Protein AF-U2YCM5-F1 (afdb_monomer_lite)

InterPro domains:
  IPR002739 RNA-binding protein PAB1135-like [PTHR39652] (7-78)
  IPR022803 Large ribosomal subunit protein uL5 domain superfamily [G3DSA:3.30.1440.10] (2-80)
  IPR022803 Large ribosomal subunit protein uL5 domain superfamily [SSF55282] (8-78)

Organism: NCBI:txid1261545

Secondary structure (DSSP, 8-state):
--------EEEEEE--TTS-HHHHHHHHHHH-TT-EEEE-SSEEEEEES--HHHHHHHHHTT-HHHHHHHHHHT--TT-PPP-

Structure (mmCIF, N/CA/C/O backbone):
data_AF-U2YCM5-F1
#
_entry.id   AF-U2YCM5-F1
#
loop_
_atom_site.group_PDB
_atom_site.id
_atom_site.type_symbol
_atom_site.label_atom_id
_atom_site.label_alt_id
_atom_site.label_comp_id
_atom_site.label_asym_id
_atom_site.label_entity_id
_atom_site.label_seq_id
_atom_site.pdbx_PDB_ins_code
_atom_site.Cartn_x
_atom_site.Cartn_y
_atom_site.Cartn_z
_atom_site.occupancy
_atom_site.B_iso_or_equiv
_atom_site.auth_seq_id
_atom_site.auth_comp_id
_atom_site.auth_asym_id
_atom_site.auth_atom_id
_atom_site.pdbx_PDB_model_num
ATOM 1 N N . MET A 1 1 ? -16.062 26.269 7.573 1.00 39.62 1 MET A N 1
ATOM 2 C CA . MET A 1 1 ? -14.794 26.196 6.823 1.00 39.62 1 MET A CA 1
ATOM 3 C C . MET A 1 1 ? -14.283 24.784 7.004 1.00 39.62 1 MET A C 1
ATOM 5 O O . MET A 1 1 ? -13.876 24.460 8.109 1.00 39.62 1 MET A O 1
ATOM 9 N N . SER A 1 2 ? -14.449 23.920 6.003 1.00 45.56 2 SER A N 1
ATOM 10 C CA . SER A 1 2 ? -13.883 22.572 6.069 1.00 45.56 2 SER A CA 1
ATOM 11 C C . SER A 1 2 ? -12.507 22.666 5.438 1.00 45.56 2 SER A C 1
ATOM 13 O O . SER A 1 2 ? -12.406 22.897 4.236 1.00 45.56 2 SER A O 1
ATOM 15 N N . THR A 1 3 ? -11.458 22.609 6.249 1.00 47.88 3 THR A N 1
ATOM 16 C CA . THR A 1 3 ? -10.093 22.443 5.756 1.00 47.88 3 THR A CA 1
ATOM 17 C C . THR A 1 3 ? -10.077 21.110 5.019 1.00 47.88 3 THR A C 1
ATOM 19 O O . THR A 1 3 ? -10.290 20.065 5.633 1.00 47.88 3 THR A O 1
ATOM 22 N N . VAL A 1 4 ? -9.948 21.139 3.693 1.00 58.97 4 VAL A N 1
ATOM 23 C CA . VAL A 1 4 ? -9.723 19.919 2.920 1.00 58.97 4 VAL A CA 1
ATOM 24 C C . VAL A 1 4 ? -8.295 19.512 3.250 1.00 58.97 4 VAL A C 1
ATOM 26 O O . VAL A 1 4 ? -7.348 20.140 2.787 1.00 58.97 4 VAL A O 1
ATOM 29 N N . TYR A 1 5 ? -8.142 18.545 4.151 1.00 59.31 5 TYR A N 1
ATOM 30 C CA . TYR A 1 5 ? -6.858 17.899 4.368 1.00 59.31 5 TYR A CA 1
ATOM 31 C C . TYR A 1 5 ? -6.565 17.090 3.106 1.00 59.31 5 TYR A C 1
ATOM 33 O O . TYR A 1 5 ? -7.156 16.032 2.907 1.00 59.31 5 TYR A O 1
ATOM 41 N N . SER A 1 6 ? -5.725 17.641 2.233 1.00 69.25 6 SER A N 1
ATOM 42 C CA . SER A 1 6 ? -5.119 16.889 1.139 1.00 69.25 6 SER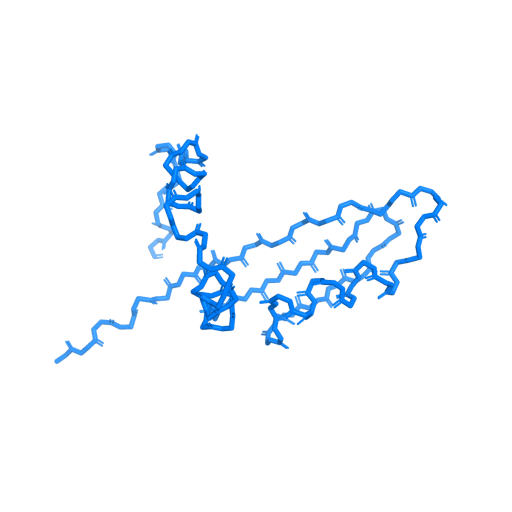 A CA 1
ATOM 43 C C . SER A 1 6 ? -3.902 16.168 1.700 1.00 69.25 6 SER A C 1
ATOM 45 O O . SER A 1 6 ? -3.123 16.764 2.444 1.00 69.25 6 SER A O 1
ATOM 47 N N . VAL A 1 7 ? -3.773 14.882 1.396 1.00 84.62 7 VAL A N 1
ATOM 48 C CA . VAL A 1 7 ? -2.585 14.088 1.706 1.00 84.62 7 VAL A CA 1
ATOM 49 C C . VAL A 1 7 ? -2.034 13.619 0.377 1.00 84.62 7 VAL A C 1
ATOM 51 O O . VAL A 1 7 ? -2.777 13.030 -0.402 1.00 84.62 7 VAL A O 1
ATOM 54 N N . ASP A 1 8 ? -0.752 13.861 0.146 1.00 90.62 8 ASP A N 1
ATOM 55 C CA . ASP A 1 8 ? -0.060 13.326 -1.018 1.00 90.62 8 ASP A CA 1
ATOM 56 C C . ASP A 1 8 ? 0.387 11.902 -0.691 1.00 90.62 8 ASP A C 1
ATOM 58 O O . ASP A 1 8 ? 1.119 11.666 0.275 1.00 90.62 8 ASP A O 1
ATOM 62 N N . VAL A 1 9 ? -0.100 10.939 -1.467 1.00 93.56 9 VAL A N 1
ATOM 63 C CA . VAL A 1 9 ? 0.220 9.523 -1.294 1.00 93.56 9 VAL A CA 1
ATOM 64 C C . VAL A 1 9 ? 1.084 9.084 -2.457 1.00 93.56 9 VAL A C 1
ATOM 66 O O . VAL A 1 9 ? 0.681 9.196 -3.612 1.00 93.56 9 VAL A O 1
ATOM 69 N N . GLU A 1 10 ? 2.250 8.536 -2.138 1.00 95.50 10 GLU A N 1
ATOM 70 C CA . GLU A 1 10 ? 3.130 7.889 -3.101 1.00 95.50 10 GLU A CA 1
ATOM 71 C C . GLU A 1 10 ? 3.135 6.378 -2.853 1.00 95.50 10 GLU A C 1
ATOM 73 O O . GLU A 1 10 ? 3.355 5.913 -1.732 1.00 95.50 10 GLU A O 1
ATOM 78 N N . ILE A 1 11 ? 2.901 5.602 -3.909 1.00 96.25 11 ILE A N 1
ATOM 79 C CA . ILE A 1 11 ? 2.956 4.144 -3.896 1.00 96.25 11 ILE A CA 1
ATOM 80 C C . ILE A 1 11 ? 4.124 3.696 -4.768 1.00 96.25 11 ILE A C 1
ATOM 82 O O . ILE A 1 11 ? 4.235 4.081 -5.931 1.00 96.25 11 ILE A O 1
ATOM 86 N N . ARG A 1 12 ? 4.972 2.820 -4.222 1.00 96.94 12 ARG A N 1
ATOM 87 C CA . ARG A 1 12 ? 6.010 2.111 -4.976 1.00 96.94 12 ARG A CA 1
ATOM 88 C C . ARG A 1 12 ? 5.905 0.618 -4.727 1.00 96.94 12 ARG A C 1
ATOM 90 O O . ARG A 1 12 ? 6.016 0.171 -3.587 1.00 96.94 12 ARG A O 1
ATOM 97 N N . ALA A 1 13 ? 5.742 -0.148 -5.797 1.00 97.38 13 ALA A N 1
ATOM 98 C CA . ALA A 1 13 ? 5.727 -1.602 -5.758 1.00 97.38 13 ALA A CA 1
ATOM 99 C C . ALA A 1 13 ? 6.789 -2.149 -6.725 1.00 97.38 13 ALA A C 1
ATOM 101 O O . ALA A 1 13 ? 6.648 -1.957 -7.934 1.00 97.38 13 ALA A O 1
ATOM 102 N N . PRO A 1 14 ? 7.861 -2.804 -6.243 1.00 97.25 14 PRO A N 1
ATOM 103 C CA . PRO A 1 14 ? 8.841 -3.418 -7.132 1.00 97.25 14 PRO A CA 1
ATOM 104 C C . PRO A 1 14 ? 8.205 -4.577 -7.910 1.00 97.25 14 PRO A C 1
ATOM 106 O O . PRO A 1 14 ? 7.398 -5.319 -7.356 1.00 97.25 14 PRO A O 1
ATOM 109 N N . VAL A 1 15 ? 8.601 -4.746 -9.171 1.00 97.00 15 VAL A N 1
ATOM 110 C CA . VAL A 1 15 ? 8.208 -5.875 -10.021 1.00 97.00 15 VAL A CA 1
ATOM 111 C C . VAL A 1 15 ? 9.392 -6.829 -10.121 1.00 97.00 15 VAL A C 1
ATOM 113 O O . VAL A 1 15 ? 10.426 -6.513 -10.709 1.00 97.00 15 VAL A O 1
ATOM 116 N N . GLN A 1 16 ? 9.256 -8.003 -9.517 1.00 95.88 16 GLN A N 1
ATOM 117 C CA . GLN A 1 16 ? 10.277 -9.042 -9.541 1.00 95.88 16 GLN A CA 1
ATOM 118 C C . GLN A 1 16 ? 10.349 -9.730 -10.916 1.00 95.88 16 GLN A C 1
ATOM 120 O O . GLN A 1 16 ? 9.364 -9.745 -11.655 1.00 95.88 16 GLN A O 1
ATOM 125 N N . PRO A 1 17 ? 11.472 -10.394 -11.261 1.00 94.44 17 PRO A N 1
ATOM 126 C CA . PRO A 1 17 ? 11.682 -10.957 -12.603 1.00 94.44 17 PRO A CA 1
ATOM 127 C C . PRO A 1 17 ? 10.641 -11.985 -13.065 1.00 94.44 17 PRO A C 1
ATOM 129 O O . PRO A 1 17 ? 10.482 -12.218 -14.260 1.00 94.44 17 PRO A O 1
ATOM 132 N N . THR A 1 18 ? 9.969 -12.647 -12.124 1.00 95.75 18 THR A N 1
ATOM 133 C CA . THR A 1 18 ? 8.935 -13.656 -12.396 1.00 95.75 18 THR A CA 1
ATOM 134 C C . THR A 1 18 ? 7.515 -13.104 -12.292 1.00 95.75 18 THR A C 1
ATOM 136 O O . THR A 1 18 ? 6.557 -13.847 -12.500 1.00 95.75 18 THR A O 1
ATOM 139 N N . GLU A 1 19 ? 7.359 -11.837 -11.913 1.00 95.69 19 GLU A N 1
ATOM 140 C CA . GLU A 1 19 ? 6.060 -11.187 -11.797 1.00 95.69 19 GLU A CA 1
ATOM 141 C C . GLU A 1 19 ? 5.613 -10.620 -13.142 1.00 95.69 19 GLU A C 1
ATOM 143 O O . GLU A 1 19 ? 6.405 -10.325 -14.034 1.00 95.69 19 GLU A O 1
ATOM 148 N N . VAL A 1 20 ? 4.298 -10.486 -13.293 1.00 95.44 20 VAL A N 1
ATOM 149 C CA . VAL A 1 20 ? 3.701 -9.844 -14.463 1.00 95.44 20 VAL A CA 1
ATOM 150 C C . VAL A 1 20 ? 3.398 -8.396 -14.071 1.00 95.44 20 VAL A C 1
ATOM 152 O O . VAL A 1 20 ? 2.557 -8.219 -13.185 1.00 95.44 20 VAL A O 1
ATOM 155 N N . PRO A 1 21 ? 4.014 -7.378 -14.709 1.00 95.06 21 PRO A N 1
ATOM 156 C CA . PRO A 1 21 ? 3.839 -5.973 -14.328 1.00 95.06 21 PRO A CA 1
ATOM 157 C C . PRO A 1 21 ? 2.368 -5.550 -14.236 1.00 95.06 21 PRO A C 1
ATOM 159 O O . PRO A 1 21 ? 1.956 -4.948 -13.249 1.00 95.06 21 PRO A O 1
ATOM 162 N N . ASP A 1 22 ? 1.540 -5.976 -15.196 1.00 95.00 22 ASP A N 1
ATOM 163 C CA . ASP A 1 22 ? 0.104 -5.675 -15.199 1.00 95.00 22 ASP A CA 1
ATOM 164 C C . ASP A 1 22 ? -0.630 -6.244 -13.978 1.00 95.00 22 ASP A C 1
ATOM 166 O O . ASP A 1 22 ? -1.584 -5.645 -13.491 1.00 95.00 22 ASP A O 1
ATOM 170 N N . ARG A 1 23 ? -0.199 -7.394 -13.440 1.00 96.19 23 ARG A N 1
ATOM 171 C CA . ARG A 1 23 ? -0.808 -7.958 -12.223 1.00 96.19 23 ARG A CA 1
ATOM 172 C C . ARG A 1 23 ? -0.449 -7.141 -10.988 1.00 96.19 23 ARG A C 1
ATOM 174 O O . ARG A 1 23 ? -1.302 -6.976 -10.121 1.00 96.19 23 ARG A O 1
ATOM 181 N N . VAL A 1 24 ? 0.776 -6.623 -10.925 1.00 97.31 24 VAL A N 1
ATOM 182 C CA . VAL A 1 24 ? 1.206 -5.719 -9.850 1.00 97.31 24 VAL A CA 1
ATOM 183 C C . VAL A 1 24 ? 0.428 -4.407 -9.941 1.00 97.31 24 VAL A C 1
ATOM 185 O O . VAL A 1 24 ? -0.144 -3.968 -8.948 1.00 97.31 24 VAL A O 1
ATOM 188 N N . ALA A 1 25 ? 0.295 -3.844 -11.144 1.00 97.25 25 ALA A N 1
ATOM 189 C CA . ALA A 1 25 ? -0.498 -2.641 -11.379 1.00 97.25 25 ALA A CA 1
ATOM 190 C C . ALA A 1 25 ? -1.965 -2.829 -10.966 1.00 97.25 25 ALA A C 1
ATOM 192 O O . ALA A 1 25 ? -2.522 -1.987 -10.270 1.00 97.25 25 ALA A O 1
ATOM 193 N N . ARG A 1 26 ? -2.570 -3.977 -11.296 1.00 97.12 26 ARG A N 1
ATOM 194 C CA . ARG A 1 26 ? -3.937 -4.316 -10.868 1.00 97.12 26 ARG A CA 1
ATOM 195 C C . ARG A 1 26 ? -4.078 -4.439 -9.355 1.00 97.12 26 ARG A C 1
ATOM 197 O O . ARG A 1 26 ? -5.123 -4.080 -8.819 1.00 97.12 26 ARG A O 1
ATOM 204 N N . ALA A 1 27 ? -3.058 -4.941 -8.660 1.00 97.06 27 ALA A N 1
ATOM 205 C CA . ALA A 1 27 ? -3.067 -4.994 -7.201 1.00 97.06 27 ALA A CA 1
ATOM 206 C C . ALA A 1 27 ? -3.036 -3.584 -6.590 1.00 97.06 27 ALA A C 1
ATOM 208 O O . ALA A 1 27 ? -3.790 -3.315 -5.656 1.00 97.06 27 ALA A O 1
ATOM 209 N N . VAL A 1 28 ? -2.229 -2.678 -7.155 1.00 96.81 28 VAL A N 1
ATOM 210 C CA . VAL A 1 28 ? -2.207 -1.260 -6.761 1.00 96.81 28 VAL A CA 1
ATOM 211 C C . VAL A 1 28 ? -3.565 -0.604 -7.026 1.00 96.81 28 VAL A C 1
ATOM 213 O O . VAL A 1 28 ? -4.145 -0.036 -6.107 1.00 96.81 28 VAL A O 1
ATOM 216 N N . GLU A 1 29 ? -4.117 -0.765 -8.230 1.00 96.81 29 GLU A N 1
ATOM 217 C CA . GLU A 1 29 ? -5.429 -0.234 -8.637 1.00 96.81 29 GLU A CA 1
ATOM 218 C C . GLU A 1 29 ? -6.575 -0.759 -7.755 1.00 96.81 29 GLU A C 1
ATOM 220 O O . GLU A 1 29 ? -7.513 -0.035 -7.446 1.00 96.81 29 GLU A O 1
ATOM 225 N N . THR A 1 30 ? -6.490 -2.006 -7.281 1.00 96.19 30 THR A N 1
ATOM 226 C CA . THR A 1 30 ? -7.500 -2.578 -6.372 1.00 96.19 30 THR A CA 1
ATOM 227 C C . THR A 1 30 ? -7.537 -1.849 -5.026 1.00 96.19 30 THR A C 1
ATOM 229 O O . THR A 1 30 ? -8.609 -1.694 -4.445 1.00 96.19 30 THR A O 1
ATOM 232 N N . LEU A 1 31 ? -6.382 -1.411 -4.514 1.00 95.06 31 LEU A N 1
ATOM 233 C CA . LEU A 1 31 ? -6.289 -0.686 -3.242 1.00 95.06 31 LEU A CA 1
ATOM 234 C C . LEU A 1 31 ? -6.508 0.822 -3.411 1.00 95.06 31 LEU A C 1
ATOM 236 O O . LEU A 1 31 ? -7.057 1.463 -2.514 1.00 95.06 31 LEU A O 1
ATOM 240 N N . PHE A 1 32 ? -6.100 1.372 -4.555 1.00 96.44 32 PHE A N 1
ATOM 241 C CA . PHE A 1 32 ? -6.180 2.793 -4.886 1.00 96.44 32 PHE A CA 1
ATOM 242 C C . PHE A 1 32 ? -6.796 2.980 -6.286 1.00 96.44 32 PHE A C 1
ATOM 244 O O . PHE A 1 32 ? -6.070 3.219 -7.252 1.00 96.44 32 PHE A O 1
ATOM 251 N N . PRO A 1 33 ? -8.133 2.886 -6.418 1.00 95.06 33 PRO A N 1
ATOM 252 C CA . PRO A 1 33 ? -8.806 2.883 -7.724 1.00 95.06 33 PRO A CA 1
ATOM 253 C C . PRO A 1 33 ? -8.628 4.165 -8.542 1.00 95.06 33 PRO A C 1
ATOM 255 O O . PRO A 1 33 ? -8.688 4.125 -9.766 1.00 95.06 33 PRO A O 1
ATOM 258 N N . ASN A 1 34 ? -8.406 5.294 -7.866 1.00 93.12 34 ASN A N 1
ATOM 259 C CA . ASN A 1 34 ? -8.253 6.617 -8.477 1.00 93.12 34 ASN A CA 1
ATOM 260 C C . ASN A 1 34 ? -6.794 7.103 -8.437 1.00 93.12 34 ASN A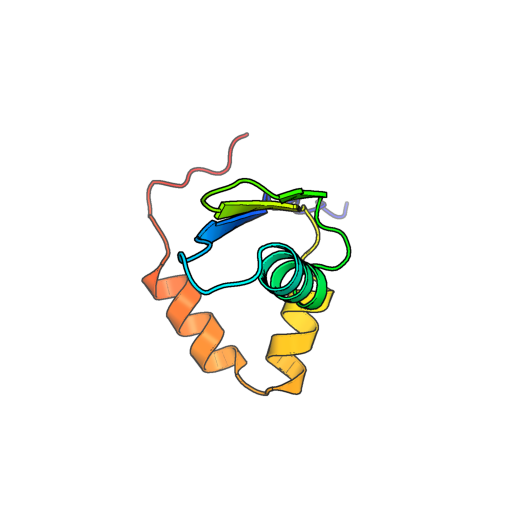 C 1
ATOM 262 O O . ASN A 1 34 ? -6.543 8.306 -8.400 1.00 93.12 34 ASN A O 1
ATOM 266 N N . ALA A 1 35 ? -5.828 6.185 -8.351 1.00 95.69 35 ALA A N 1
ATOM 267 C CA . ALA A 1 35 ? -4.418 6.539 -8.432 1.00 95.69 35 ALA A CA 1
ATOM 268 C C . ALA A 1 35 ? -3.965 6.708 -9.885 1.00 95.69 35 ALA A C 1
ATOM 270 O O . ALA A 1 35 ? -4.348 5.937 -10.766 1.00 95.69 35 ALA A O 1
ATOM 271 N N . ASP A 1 36 ? -3.088 7.679 -10.113 1.00 96.62 36 ASP A N 1
ATOM 272 C CA . ASP A 1 36 ? -2.353 7.817 -11.363 1.00 96.62 36 ASP A CA 1
ATOM 273 C C . ASP A 1 36 ? -1.213 6.790 -11.356 1.00 96.62 36 ASP A C 1
ATOM 275 O O . ASP A 1 36 ? -0.261 6.927 -10.589 1.00 96.62 36 ASP A O 1
ATOM 279 N N . ILE A 1 37 ? -1.335 5.721 -12.152 1.00 97.56 37 ILE A N 1
ATOM 280 C CA . ILE A 1 37 ? -0.409 4.575 -12.146 1.00 97.56 37 ILE A CA 1
ATOM 281 C C . ILE A 1 37 ? 0.518 4.614 -13.36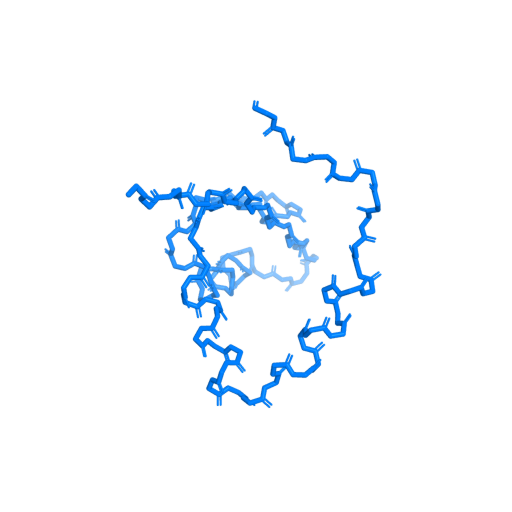6 1.00 97.56 37 ILE A C 1
ATOM 283 O O . ILE A 1 37 ? 0.066 4.608 -14.512 1.00 97.56 37 ILE A O 1
ATOM 287 N N . GLU A 1 38 ? 1.823 4.522 -13.117 1.00 97.50 38 GLU A N 1
ATOM 288 C CA . GLU A 1 38 ? 2.867 4.323 -14.118 1.00 97.50 38 GLU A CA 1
ATOM 289 C C . GLU A 1 38 ? 3.505 2.934 -13.962 1.00 97.50 38 GLU A C 1
ATOM 291 O O . GLU A 1 38 ? 4.044 2.575 -12.910 1.00 97.50 38 GLU A O 1
ATOM 296 N N . VAL A 1 39 ? 3.460 2.129 -15.028 1.00 96.31 39 VAL A N 1
ATOM 297 C CA . VAL A 1 39 ? 4.039 0.777 -15.047 1.00 96.31 39 VAL A CA 1
ATOM 298 C C . VAL A 1 39 ? 5.432 0.827 -15.668 1.00 96.31 39 VAL A C 1
ATOM 300 O O . VAL A 1 39 ? 5.581 0.947 -16.885 1.00 96.31 39 VAL A O 1
ATOM 303 N N . GLY A 1 40 ? 6.458 0.732 -14.825 1.00 90.56 40 GLY A N 1
ATOM 304 C CA . GLY A 1 40 ? 7.854 0.633 -15.234 1.00 90.56 40 GLY A CA 1
ATOM 305 C C . GLY A 1 40 ? 8.351 -0.816 -15.353 1.00 90.56 40 GLY A C 1
ATOM 306 O O . GLY A 1 40 ? 7.666 -1.758 -14.951 1.00 90.56 40 GLY A O 1
ATOM 307 N N . PRO A 1 41 ? 9.570 -1.016 -15.887 1.00 87.00 41 PRO A N 1
ATOM 308 C CA . PRO A 1 41 ? 10.169 -2.345 -16.045 1.00 87.00 41 PRO A CA 1
ATOM 309 C C . PRO A 1 41 ? 10.563 -3.007 -14.715 1.00 87.00 41 PRO A C 1
ATOM 311 O O . PRO A 1 41 ? 10.564 -4.229 -14.629 1.00 87.00 41 PRO A O 1
ATOM 314 N N . GLU A 1 42 ? 10.903 -2.215 -13.695 1.00 93.75 42 GLU A N 1
ATOM 315 C CA . GLU A 1 42 ? 11.387 -2.706 -12.392 1.00 93.75 42 GLU A CA 1
ATOM 316 C C . GLU A 1 42 ? 10.419 -2.405 -11.241 1.00 93.75 42 GLU A C 1
ATOM 318 O O . GLU A 1 42 ? 10.555 -2.960 -10.151 1.00 93.75 42 GLU A O 1
ATOM 323 N N . ALA A 1 43 ? 9.449 -1.514 -11.454 1.00 96.69 43 ALA A N 1
ATOM 324 C CA . ALA A 1 43 ? 8.490 -1.107 -10.438 1.00 96.69 43 ALA A CA 1
ATOM 325 C C . ALA A 1 43 ? 7.229 -0.502 -11.062 1.00 96.69 43 ALA A C 1
ATOM 327 O O . ALA A 1 43 ? 7.280 0.128 -12.118 1.00 96.69 43 ALA A O 1
ATOM 328 N N . VAL A 1 44 ? 6.117 -0.646 -10.351 1.00 97.75 44 VAL A N 1
ATOM 329 C CA . VAL A 1 44 ? 4.915 0.168 -10.516 1.00 97.75 44 VAL A CA 1
ATOM 330 C C . VAL A 1 44 ? 5.007 1.333 -9.537 1.00 97.75 44 VAL A C 1
ATOM 332 O O . VAL A 1 44 ? 5.235 1.127 -8.341 1.00 97.75 44 VAL A O 1
ATOM 335 N N . VAL A 1 45 ? 4.834 2.548 -10.046 1.00 97.94 45 VAL A N 1
ATOM 336 C CA . VAL A 1 45 ? 4.764 3.773 -9.243 1.00 97.94 45 VAL A CA 1
ATOM 337 C C . VAL A 1 45 ? 3.371 4.355 -9.405 1.00 97.94 45 VAL A C 1
ATOM 339 O O . VAL A 1 45 ? 2.813 4.315 -10.498 1.00 97.94 45 VAL A O 1
ATOM 342 N N . ALA A 1 46 ? 2.792 4.863 -8.325 1.00 97.25 46 ALA A N 1
ATOM 343 C CA . ALA A 1 46 ? 1.519 5.553 -8.406 1.00 97.25 46 ALA A CA 1
ATOM 344 C C . ALA A 1 46 ? 1.426 6.702 -7.409 1.00 97.25 46 ALA A C 1
ATOM 346 O O . ALA A 1 46 ? 2.094 6.687 -6.372 1.00 97.25 46 ALA A O 1
ATOM 347 N N . SER A 1 47 ? 0.571 7.671 -7.709 1.00 97.06 47 SER A N 1
ATOM 348 C CA . SER A 1 47 ? 0.237 8.758 -6.794 1.00 97.06 47 SER A CA 1
ATOM 349 C C . SER A 1 47 ? -1.270 8.942 -6.676 1.00 97.06 47 SER A C 1
ATOM 351 O O . SER A 1 47 ? -2.033 8.644 -7.593 1.00 97.06 47 SER A O 1
ATOM 353 N N . THR A 1 48 ? -1.727 9.394 -5.511 1.00 94.75 48 THR A N 1
ATOM 354 C CA . THR A 1 48 ? -3.133 9.743 -5.298 1.00 94.75 48 THR A CA 1
ATOM 355 C C . THR A 1 48 ? -3.281 10.733 -4.150 1.00 94.75 48 THR A C 1
ATOM 357 O O . THR A 1 48 ? -2.394 10.868 -3.309 1.00 94.75 48 THR A O 1
ATOM 360 N N . HIS A 1 49 ? -4.433 11.395 -4.108 1.00 92.00 49 HIS A N 1
ATOM 361 C CA . HIS A 1 49 ? -4.868 12.226 -2.984 1.00 92.00 49 HIS A CA 1
ATOM 362 C C . HIS A 1 49 ? -6.094 11.622 -2.278 1.00 92.00 49 HIS A C 1
ATOM 364 O O . HIS A 1 49 ? -6.664 12.222 -1.366 1.00 92.00 49 HIS A O 1
ATOM 370 N N . GLU A 1 50 ? -6.526 10.431 -2.708 1.00 89.62 50 GLU A N 1
ATOM 371 C CA . GLU A 1 50 ? -7.741 9.776 -2.241 1.00 89.62 50 GLU A CA 1
ATOM 372 C C . GLU A 1 50 ? -7.413 8.487 -1.481 1.00 89.62 50 GLU A C 1
ATOM 374 O O . GLU A 1 50 ? -6.743 7.585 -1.979 1.00 89.62 50 GLU A O 1
ATOM 379 N N . LEU A 1 51 ? -7.922 8.387 -0.251 1.00 91.94 51 LEU A N 1
ATOM 380 C CA . LEU A 1 51 ? -7.680 7.254 0.653 1.00 91.94 51 LEU A CA 1
ATOM 381 C C . LEU A 1 51 ? -8.967 6.535 1.075 1.00 91.94 51 LEU A C 1
ATOM 383 O O . LEU A 1 51 ? -8.933 5.684 1.963 1.00 91.94 51 LEU A O 1
ATOM 387 N N . GLU A 1 52 ? -10.112 6.879 0.481 1.00 92.50 52 GLU A N 1
ATOM 388 C CA . GLU A 1 52 ? -11.415 6.356 0.903 1.00 92.50 52 GLU A CA 1
ATOM 389 C C . GLU A 1 52 ? -11.521 4.838 0.704 1.00 92.50 52 GLU A C 1
ATOM 391 O O . GLU A 1 52 ? -11.762 4.123 1.676 1.00 92.50 52 GLU A O 1
ATOM 396 N N . ALA A 1 53 ? -11.228 4.340 -0.502 1.00 93.62 53 ALA A N 1
ATOM 397 C CA . ALA A 1 53 ? -11.245 2.905 -0.806 1.00 93.62 53 ALA A CA 1
ATOM 398 C C . ALA A 1 53 ? -10.239 2.116 0.050 1.00 93.62 53 ALA A C 1
ATOM 400 O O . ALA A 1 53 ? -10.554 1.061 0.600 1.00 93.62 53 ALA A O 1
ATOM 401 N N . PHE A 1 54 ? -9.035 2.665 0.235 1.00 94.56 54 PHE A N 1
ATOM 402 C CA . PHE A 1 54 ? -8.022 2.046 1.084 1.00 94.56 54 PHE A CA 1
ATOM 403 C C . PHE A 1 54 ? -8.488 1.952 2.545 1.00 94.56 54 PHE A C 1
ATOM 405 O O . PHE A 1 54 ? -8.347 0.912 3.191 1.00 94.56 54 PHE A O 1
ATOM 412 N N . ARG A 1 55 ? -9.102 3.020 3.069 1.00 94.31 55 ARG A N 1
ATOM 413 C CA . ARG A 1 55 ? -9.696 3.027 4.409 1.00 94.31 55 ARG A CA 1
ATOM 414 C C . ARG A 1 55 ? -10.808 1.985 4.520 1.00 94.31 55 ARG A C 1
ATOM 416 O O . ARG A 1 55 ? -10.820 1.251 5.505 1.00 94.31 55 ARG A O 1
ATOM 423 N N . GLU A 1 56 ? -11.719 1.917 3.554 1.00 95.50 56 GLU A N 1
ATOM 424 C CA . GLU A 1 56 ? -12.810 0.935 3.529 1.00 95.50 56 GLU A CA 1
ATOM 425 C C . GLU A 1 56 ? -12.270 -0.500 3.617 1.00 95.50 56 GLU A C 1
ATOM 427 O O . GLU A 1 56 ? -12.678 -1.248 4.507 1.00 95.50 56 GLU A O 1
ATOM 432 N N . ALA A 1 57 ? -11.245 -0.836 2.829 1.00 96.38 57 ALA A N 1
ATOM 433 C CA . ALA A 1 57 ? -10.606 -2.151 2.864 1.00 96.38 57 ALA A CA 1
ATOM 434 C C . ALA A 1 57 ? -10.062 -2.526 4.260 1.00 96.38 57 ALA A C 1
ATOM 436 O O . ALA A 1 57 ? -10.215 -3.670 4.700 1.00 96.38 57 ALA A O 1
ATOM 437 N N . LEU A 1 58 ? -9.464 -1.579 4.998 1.00 96.88 58 LEU A N 1
ATOM 438 C CA . LEU A 1 58 ? -8.988 -1.815 6.371 1.00 96.88 58 LEU A CA 1
ATOM 439 C C . LEU A 1 58 ? -10.138 -2.068 7.361 1.00 96.88 58 LEU A C 1
ATOM 441 O O . LEU A 1 58 ? -9.995 -2.870 8.293 1.00 96.88 58 LEU A O 1
ATOM 445 N N . PHE A 1 59 ? -11.267 -1.376 7.175 1.00 96.44 59 PHE A N 1
ATOM 446 C CA . PHE A 1 59 ? -12.477 -1.557 7.979 1.00 96.44 59 PHE A CA 1
ATOM 447 C C . PHE A 1 59 ? -13.116 -2.924 7.719 1.00 96.44 59 PHE A C 1
ATOM 449 O O . PHE A 1 59 ? -13.377 -3.658 8.675 1.00 96.44 59 PHE A O 1
ATOM 456 N N . GLU A 1 60 ? -13.323 -3.288 6.453 1.00 97.00 60 GLU A N 1
ATOM 457 C CA . GLU A 1 60 ? -13.932 -4.562 6.051 1.00 97.00 60 GLU A CA 1
ATOM 458 C C . GLU A 1 60 ? -13.129 -5.765 6.549 1.00 97.00 60 GLU A C 1
ATOM 460 O O . GLU A 1 60 ? -13.686 -6.733 7.074 1.00 97.00 60 GLU A O 1
ATOM 465 N N . GLN A 1 61 ? -11.801 -5.676 6.468 1.00 97.44 61 GLN A N 1
ATOM 466 C CA . GLN A 1 61 ? -10.899 -6.717 6.956 1.00 97.44 61 GLN A CA 1
ATOM 467 C C . GLN A 1 61 ? -10.761 -6.721 8.488 1.00 97.44 61 GLN A C 1
ATOM 469 O O . GLN A 1 61 ? -10.228 -7.677 9.051 1.00 97.44 61 GLN A O 1
ATOM 474 N N . ARG A 1 62 ? -11.289 -5.701 9.183 1.00 97.62 62 ARG A N 1
ATOM 475 C CA . ARG A 1 62 ? -11.219 -5.517 10.645 1.00 97.62 62 ARG A CA 1
ATOM 476 C C . ARG A 1 62 ? -9.784 -5.459 11.185 1.00 97.62 62 ARG A C 1
ATOM 478 O O . ARG A 1 62 ? -9.508 -5.969 12.268 1.00 97.62 62 ARG A O 1
ATOM 485 N N . ILE A 1 63 ? -8.883 -4.802 10.452 1.00 97.44 63 ILE A N 1
ATOM 486 C CA . ILE A 1 63 ? -7.441 -4.722 10.765 1.00 97.44 63 ILE A CA 1
ATOM 487 C C . ILE A 1 63 ? -6.964 -3.313 11.150 1.00 97.44 63 ILE A C 1
ATOM 489 O O . ILE A 1 63 ? -5.779 -3.002 11.054 1.00 97.44 63 ILE A O 1
ATOM 493 N N . LEU A 1 64 ? -7.867 -2.438 11.603 1.00 96.44 64 LEU A N 1
ATOM 494 C CA . LEU A 1 64 ? -7.533 -1.043 11.931 1.00 96.44 64 LEU A CA 1
ATOM 495 C C . LEU A 1 64 ? -6.469 -0.901 13.021 1.00 96.44 64 LEU A C 1
ATOM 497 O O . LEU 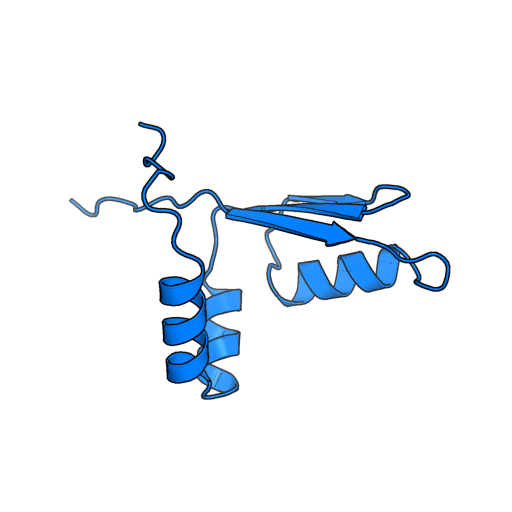A 1 64 ? -5.677 0.035 12.971 1.00 96.44 64 LEU A O 1
ATOM 501 N N . ASP A 1 65 ? -6.447 -1.813 13.992 1.00 96.88 65 ASP A N 1
ATOM 502 C CA . ASP A 1 65 ? -5.452 -1.793 15.065 1.00 96.88 65 ASP A CA 1
ATOM 503 C C . ASP A 1 65 ? -4.042 -2.062 14.517 1.00 96.88 65 ASP A C 1
ATOM 505 O O . ASP A 1 65 ? -3.117 -1.281 14.740 1.00 96.88 65 ASP A O 1
ATOM 509 N N . THR A 1 66 ? -3.908 -3.092 13.676 1.00 97.31 66 THR A N 1
ATOM 510 C CA . THR A 1 66 ? -2.654 -3.422 12.990 1.00 97.31 66 THR A CA 1
ATOM 511 C C . THR A 1 66 ? -2.215 -2.308 12.044 1.00 97.31 66 THR A C 1
ATOM 513 O O . THR A 1 66 ? -1.050 -1.918 12.062 1.00 97.31 66 THR A O 1
ATOM 516 N N . ALA A 1 67 ? -3.140 -1.747 11.259 1.00 95.25 67 ALA A N 1
ATOM 517 C CA . ALA A 1 67 ? -2.841 -0.623 10.375 1.00 95.25 67 ALA A CA 1
ATOM 518 C C . ALA A 1 67 ? -2.366 0.605 11.164 1.00 95.25 67 ALA A C 1
ATOM 520 O O . ALA A 1 67 ? -1.402 1.261 10.778 1.00 95.25 67 ALA A O 1
ATOM 521 N N . ARG A 1 68 ? -3.003 0.895 12.307 1.00 94.88 68 ARG A N 1
ATOM 522 C CA . ARG A 1 68 ? -2.596 1.992 13.188 1.00 94.88 68 ARG A CA 1
ATOM 523 C C . ARG A 1 68 ? -1.182 1.791 13.720 1.00 94.88 68 ARG A C 1
ATOM 525 O O . ARG A 1 68 ? -0.425 2.757 13.702 1.00 94.88 68 ARG A O 1
ATOM 532 N N . SER A 1 69 ? -0.836 0.584 14.174 1.00 96.19 69 SER A N 1
ATOM 533 C CA . SER A 1 69 ? 0.536 0.274 14.602 1.00 96.19 69 SER A CA 1
ATOM 534 C C . SER A 1 69 ? 1.517 0.512 13.459 1.00 96.19 69 SER A C 1
ATOM 536 O O . SER A 1 69 ? 2.422 1.321 13.611 1.00 96.19 69 SER A O 1
ATOM 538 N N . ALA A 1 70 ? 1.262 -0.065 12.279 1.00 95.62 70 ALA A N 1
ATOM 539 C CA . ALA A 1 70 ? 2.137 0.084 11.117 1.0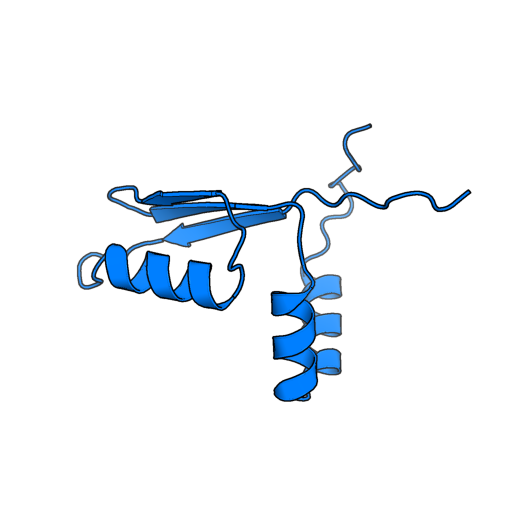0 95.62 70 ALA A CA 1
ATOM 540 C C . ALA A 1 70 ? 2.354 1.556 10.713 1.00 95.62 70 ALA A C 1
ATOM 542 O O . ALA A 1 70 ? 3.475 1.956 10.410 1.00 95.62 70 ALA A O 1
ATOM 543 N N . PHE A 1 71 ? 1.310 2.391 10.760 1.00 92.56 71 PHE A N 1
ATOM 544 C CA . PHE A 1 71 ? 1.438 3.827 10.492 1.00 92.56 71 PHE A CA 1
ATOM 545 C C . PHE A 1 71 ? 2.201 4.599 11.567 1.00 92.56 71 PHE A C 1
ATOM 547 O O . PHE A 1 71 ? 2.715 5.676 11.282 1.00 92.56 71 PHE A O 1
ATOM 554 N N . LEU A 1 72 ? 2.199 4.147 12.819 1.00 93.62 72 LEU A N 1
ATOM 555 C CA . LEU A 1 72 ? 2.997 4.771 13.875 1.00 93.62 72 LEU A CA 1
ATOM 556 C C . LEU A 1 72 ? 4.456 4.324 13.777 1.00 93.62 72 LEU A C 1
ATOM 558 O O . LEU A 1 72 ? 5.339 5.161 13.909 1.00 93.62 72 LEU A O 1
ATOM 562 N N . ASP A 1 73 ? 4.689 3.049 13.475 1.00 93.75 73 ASP A N 1
ATOM 563 C CA . ASP A 1 73 ? 6.025 2.469 13.329 1.00 93.75 73 ASP A CA 1
ATOM 564 C C . ASP A 1 73 ? 6.764 3.032 12.104 1.00 93.75 73 ASP A C 1
ATOM 566 O O . ASP A 1 73 ? 7.974 3.230 12.144 1.00 93.75 73 ASP A O 1
ATOM 570 N N . GLY A 1 74 ? 6.035 3.307 11.018 1.00 88.25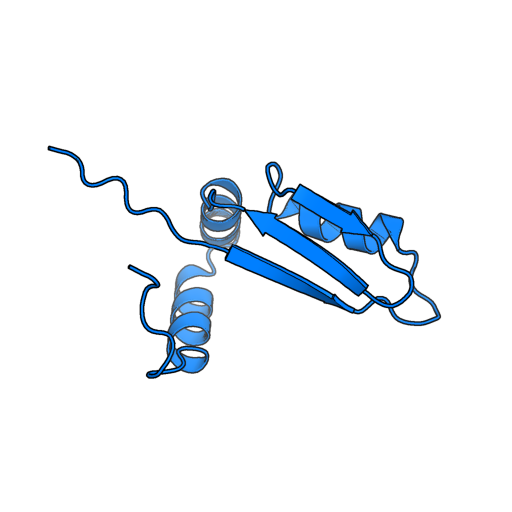 74 GLY A N 1
ATOM 571 C CA . GLY A 1 74 ? 6.572 3.885 9.783 1.00 88.25 74 GLY A CA 1
ATOM 572 C C . GLY A 1 74 ? 6.550 5.415 9.719 1.00 88.25 74 GLY A C 1
ATOM 573 O O . GLY A 1 74 ? 6.790 5.967 8.647 1.00 88.25 74 GLY A O 1
ATOM 574 N N . ARG A 1 75 ? 6.210 6.115 10.810 1.00 90.62 75 ARG A N 1
ATOM 575 C CA . ARG A 1 75 ? 6.274 7.582 10.839 1.00 90.62 75 ARG A CA 1
ATOM 576 C C . ARG A 1 75 ? 7.727 8.027 10.890 1.00 90.62 75 ARG A C 1
ATOM 578 O O . ARG A 1 75 ? 8.404 7.820 11.891 1.00 90.62 75 ARG A O 1
ATOM 585 N N . ASP A 1 76 ? 8.160 8.687 9.828 1.00 83.56 76 ASP A N 1
ATOM 586 C CA . ASP A 1 76 ? 9.399 9.451 9.830 1.00 83.56 76 ASP A CA 1
ATOM 587 C C . ASP A 1 76 ? 9.111 10.839 10.421 1.00 83.56 76 ASP A C 1
ATOM 589 O O . ASP A 1 76 ? 8.220 11.546 9.938 1.00 83.56 76 ASP A O 1
ATOM 593 N N . GLU A 1 77 ? 9.803 11.225 11.498 1.00 65.69 77 GLU A N 1
ATOM 594 C CA . GLU A 1 77 ? 9.550 12.508 12.181 1.00 65.69 77 GLU A CA 1
ATOM 595 C C . GLU A 1 77 ? 9.940 13.722 11.311 1.00 65.69 77 GLU A C 1
ATOM 597 O O . GLU A 1 77 ? 9.455 14.829 11.550 1.00 65.69 77 GLU A O 1
ATOM 602 N N . ASP A 1 78 ? 10.739 13.503 10.260 1.00 59.38 78 ASP A N 1
ATOM 603 C CA . ASP A 1 78 ? 11.213 14.524 9.317 1.00 59.38 78 ASP A CA 1
ATOM 604 C C . ASP A 1 78 ? 10.332 14.698 8.064 1.00 59.38 78 ASP A C 1
ATOM 606 O O . ASP A 1 78 ? 10.596 15.587 7.247 1.00 59.38 78 ASP A O 1
ATOM 610 N N . ALA A 1 79 ? 9.262 13.910 7.895 1.00 58.78 79 ALA A N 1
ATOM 611 C CA . ALA A 1 79 ? 8.290 14.110 6.819 1.00 58.78 79 ALA A CA 1
ATOM 612 C C . ALA A 1 79 ? 7.428 15.354 7.113 1.00 58.78 79 ALA A C 1
ATOM 614 O O . ALA A 1 79 ? 6.265 15.265 7.512 1.00 58.78 79 ALA A O 1
ATOM 615 N N . SER A 1 80 ? 8.019 16.544 6.964 1.00 50.47 80 SER A N 1
ATOM 616 C CA . SER A 1 80 ? 7.282 17.804 7.047 1.00 50.47 80 SER A CA 1
ATOM 617 C C . SER A 1 80 ? 6.175 17.812 5.993 1.00 50.47 80 SER A C 1
ATOM 619 O O . SER A 1 80 ? 6.444 17.471 4.838 1.00 50.47 80 SER A O 1
ATOM 621 N N . PRO A 1 81 ? 4.947 18.235 6.342 1.00 49.34 81 PRO A N 1
ATOM 622 C CA . PRO A 1 81 ? 3.943 18.514 5.334 1.00 49.34 81 PRO A CA 1
ATOM 623 C C . PRO A 1 81 ? 4.516 19.605 4.428 1.00 49.34 81 PRO A C 1
ATOM 625 O O . PRO A 1 81 ? 4.831 20.707 4.888 1.00 49.34 81 PRO A O 1
ATOM 628 N N . SER A 1 82 ? 4.713 19.273 3.153 1.00 49.31 82 SER A N 1
ATOM 629 C CA . SER A 1 82 ? 5.040 20.274 2.142 1.00 49.31 82 SER A CA 1
ATOM 630 C C . SER A 1 82 ? 3.926 21.326 2.183 1.00 49.31 82 SER A C 1
ATOM 632 O O . SER A 1 82 ? 2.749 20.978 2.111 1.00 49.31 82 SER A O 1
ATOM 634 N N . THR A 1 83 ? 4.302 22.578 2.456 1.00 41.38 83 THR A N 1
ATOM 635 C CA . THR A 1 83 ? 3.388 23.725 2.618 1.00 41.38 83 THR A CA 1
ATOM 636 C C . THR A 1 83 ? 2.790 24.155 1.290 1.00 41.38 83 THR A C 1
ATOM 638 O O . THR A 1 83 ? 3.553 24.182 0.299 1.00 41.38 83 THR A O 1
#

Sequence (83 aa):
MSTVYSVDVEIRAPVQPTEVPDRVARAVETLFPNADIEVGPEAVVASTHELEAFREALFEQRILDTARSAFLDGRDEDASPST

Radius of gyration: 14.64 Å; chains: 1; bounding box: 26×40×31 Å

pLDDT: mean 88.44, std 15.71, range [39.62, 97.94]

Foldseek 3Di:
DDDPPFDKDKDKDFADPPHDQVVVQVVVCQLVVPWDWDRDPTIIITIDRDRPSNVVVCVVVVPVVVVVVVCVVPDDPPPPDPD